Protein AF-A0A2K3MIN3-F1 (afdb_monomer)

Foldseek 3Di:
DFQPQVVLVVDDPLLLLLLVQQVVQCVPDVFHAQVSSCVRSVDVPSCSVVSVVVCVVVVQWDFDPPPHTGIHGDPSVVVSNVVVVCVVVVNDPGDDGDPDDDPVD

Mean predicted aligned error: 7.17 Å

Solvent-accessible surface area (backbone atoms only — not comparable to full-atom values): 6383 Å² total; per-residue (Å²): 135,86,84,66,66,67,56,68,75,74,57,50,75,66,46,56,42,44,53,50,21,40,57,62,40,43,77,84,26,86,56,26,39,61,71,58,33,45,68,62,39,63,56,95,78,73,53,55,66,63,43,51,55,52,38,41,77,71,51,28,37,42,80,46,63,90,88,53,69,23,38,33,78,30,75,62,30,51,53,51,53,52,52,51,51,39,37,75,70,67,78,43,94,75,82,77,80,87,87,78,83,61,99,88,112

InterPro domains:
  IPR015285 RIO2 kinase winged helix domain, N-terminal [PF09202] (8-89)
  IPR036388 Winged helix-like DNA-binding domain superfamily [G3DSA:1.10.10.10] (1-90)
  IPR036390 Winged helix DNA-binding domain superfamily [SSF46785] (5-90)

Secondary structure (DSSP, 8-state):
----THHHHH--HHHHHHHHHHHHHHTT-SSB-HHHHHHHH--TTS-HHHHHHHHHHTTSEEEE-SSSSEEEE-HHHHHHHHHHHHHHTTS-S---------TT-

Radius of gyration: 14.31 Å; Cα contacts (8 Å, |Δi|>4): 108; chains: 1; bounding box: 36×38×37 Å

Sequence (105 aa):
MKLDVDVLRYLSKDDFRVLTAVELGMRNHEIVPIELIDRIARLKHGGTYKVLKNLLKHKLLHHDSSKYDGFRLTYLGYDFLAIKTMVNKGVFVAVGRQIGVGKES

Structure (mmCIF, N/CA/C/O backbone):
data_AF-A0A2K3MIN3-F1
#
_entry.id   AF-A0A2K3MIN3-F1
#
loop_
_atom_site.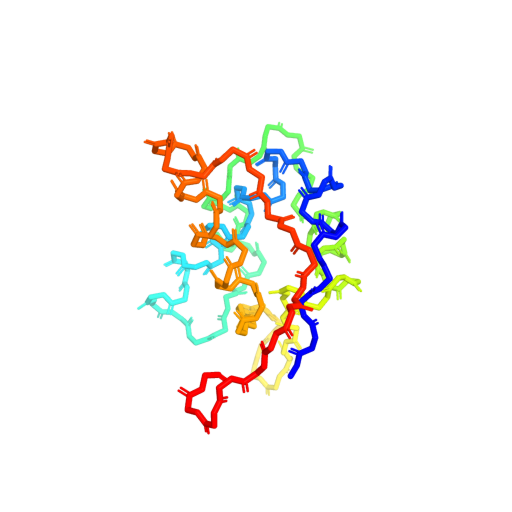group_PDB
_atom_site.id
_atom_site.type_symbol
_atom_site.label_atom_id
_atom_site.label_alt_id
_atom_site.label_comp_id
_atom_site.label_asym_id
_atom_site.label_entity_id
_atom_site.label_seq_id
_atom_site.pdbx_PDB_ins_code
_atom_site.Cartn_x
_atom_site.Cartn_y
_atom_site.Cartn_z
_atom_site.occupancy
_atom_site.B_iso_or_equiv
_atom_site.auth_seq_id
_atom_site.auth_comp_id
_atom_site.auth_asym_id
_atom_site.auth_atom_id
_atom_site.pdbx_PDB_model_num
ATOM 1 N N . MET A 1 1 ? 6.716 -11.327 11.926 1.00 49.16 1 MET A N 1
ATOM 2 C CA . MET A 1 1 ? 6.602 -9.893 11.563 1.00 49.16 1 MET A CA 1
ATOM 3 C C . MET A 1 1 ? 5.476 -9.322 12.413 1.00 49.16 1 MET A C 1
ATOM 5 O O . MET A 1 1 ? 4.439 -9.962 12.477 1.00 49.16 1 MET A O 1
ATOM 9 N N . LYS A 1 2 ? 5.687 -8.243 13.177 1.00 56.06 2 LYS A N 1
ATOM 10 C CA . LYS A 1 2 ? 4.660 -7.736 14.104 1.00 56.06 2 LYS A CA 1
ATOM 11 C C . LYS A 1 2 ? 3.747 -6.771 13.351 1.00 56.06 2 LYS A C 1
ATOM 13 O O . LYS A 1 2 ? 4.247 -5.841 12.726 1.00 56.06 2 LYS A O 1
ATOM 18 N N . LEU A 1 3 ? 2.442 -7.027 13.370 1.00 61.19 3 LEU A N 1
ATOM 19 C CA . LEU A 1 3 ? 1.462 -6.167 12.718 1.00 61.19 3 LEU A CA 1
ATOM 20 C C . LEU A 1 3 ? 1.159 -4.978 13.637 1.00 61.19 3 LEU A C 1
ATOM 22 O O . LEU A 1 3 ? 0.503 -5.125 14.671 1.00 61.19 3 LEU A O 1
ATOM 26 N N . ASP A 1 4 ? 1.670 -3.803 13.279 1.00 64.38 4 ASP A N 1
ATOM 27 C CA . ASP A 1 4 ? 1.366 -2.556 13.978 1.00 64.38 4 ASP A CA 1
ATOM 28 C C . ASP A 1 4 ? 0.016 -2.016 13.496 1.00 64.38 4 ASP A C 1
ATOM 30 O O . ASP A 1 4 ? -0.090 -1.269 12.523 1.00 64.38 4 ASP A O 1
ATOM 34 N N . VAL A 1 5 ? -1.040 -2.417 14.209 1.00 64.56 5 VAL A N 1
ATOM 35 C CA . VAL A 1 5 ? -2.433 -1.979 13.994 1.00 64.56 5 VAL A CA 1
ATOM 36 C C . VAL A 1 5 ? -2.621 -0.464 14.081 1.00 64.56 5 VAL A C 1
ATOM 38 O O . VAL A 1 5 ? -3.630 0.059 13.616 1.00 64.56 5 VAL A O 1
ATOM 41 N N . ASP A 1 6 ? -1.663 0.252 14.662 1.00 67.12 6 ASP A N 1
ATOM 42 C CA . ASP A 1 6 ? -1.706 1.704 14.777 1.00 67.12 6 ASP A CA 1
ATOM 43 C C . ASP A 1 6 ? -1.624 2.383 13.402 1.00 67.12 6 ASP A C 1
ATOM 45 O O . ASP A 1 6 ? -2.372 3.314 13.115 1.00 67.12 6 ASP A O 1
ATOM 49 N N . VAL A 1 7 ? -0.836 1.820 12.480 1.00 69.06 7 VAL A N 1
ATOM 50 C CA . VAL A 1 7 ? -0.685 2.343 11.114 1.00 69.06 7 VAL A CA 1
ATOM 51 C C . VAL A 1 7 ? -2.019 2.344 10.358 1.00 69.06 7 VAL A C 1
ATOM 53 O O . VAL A 1 7 ? -2.284 3.272 9.597 1.00 69.06 7 VAL A O 1
ATOM 56 N N . LEU A 1 8 ? -2.906 1.367 10.604 1.00 67.56 8 LEU A N 1
ATOM 57 C CA . LEU A 1 8 ? -4.239 1.321 9.981 1.00 67.56 8 LEU A CA 1
ATOM 58 C C . LEU A 1 8 ? -5.078 2.564 10.301 1.00 67.56 8 LEU A C 1
ATOM 60 O O . LEU A 1 8 ? -5.915 2.946 9.486 1.00 67.56 8 LEU A O 1
ATOM 64 N N . ARG A 1 9 ? -4.865 3.194 11.465 1.00 69.25 9 ARG A N 1
ATOM 65 C CA . ARG A 1 9 ? -5.603 4.399 11.873 1.00 69.25 9 ARG A CA 1
ATOM 66 C C . ARG A 1 9 ? -5.147 5.655 11.139 1.00 69.25 9 ARG A C 1
ATOM 68 O O . ARG A 1 9 ? -5.956 6.559 10.956 1.00 69.25 9 ARG A O 1
ATOM 75 N N . TYR A 1 10 ? -3.884 5.712 10.724 1.00 74.06 10 TYR A N 1
ATOM 76 C CA . TYR A 1 10 ? -3.292 6.897 10.096 1.00 74.06 10 TYR A CA 1
ATOM 77 C C . TYR A 1 10 ? -3.342 6.871 8.563 1.00 74.06 10 TYR A C 1
ATOM 79 O O . TYR A 1 10 ? -3.069 7.890 7.927 1.00 74.06 10 TYR A O 1
ATOM 87 N N . LEU A 1 11 ? -3.710 5.738 7.955 1.00 81.12 11 LEU A N 1
ATOM 88 C CA . LEU A 1 11 ? -3.866 5.627 6.505 1.00 81.12 11 LEU A CA 1
ATOM 89 C C . LEU A 1 11 ? -5.176 6.266 6.037 1.00 81.12 11 LEU A C 1
ATOM 91 O O . LEU A 1 11 ? -6.276 5.879 6.439 1.00 81.12 11 LEU A O 1
ATOM 95 N N . SER A 1 12 ? -5.055 7.224 5.124 1.00 84.44 12 SER A N 1
ATOM 96 C CA . SER A 1 12 ? -6.185 7.894 4.491 1.00 84.44 12 SER A CA 1
ATOM 97 C C . SER A 1 12 ? -6.746 7.070 3.330 1.00 84.44 12 SER A C 1
ATOM 99 O O . SER A 1 12 ? -6.157 6.093 2.864 1.00 84.44 12 SER A O 1
ATOM 101 N N . LYS A 1 13 ? -7.908 7.479 2.807 1.00 85.31 13 LYS A N 1
ATOM 102 C CA . LYS A 1 13 ? -8.518 6.835 1.628 1.00 85.31 13 LYS A CA 1
ATOM 103 C C . LYS A 1 13 ? -7.592 6.862 0.405 1.00 85.31 13 LYS A C 1
ATOM 105 O O . LYS A 1 13 ? -7.585 5.898 -0.356 1.00 85.31 13 LYS A O 1
ATOM 110 N N . ASP A 1 14 ? -6.812 7.929 0.242 1.00 88.31 14 ASP A N 1
ATOM 111 C CA . ASP A 1 14 ? -5.844 8.051 -0.850 1.00 88.31 14 ASP A CA 1
ATOM 112 C C . ASP A 1 14 ? -4.678 7.062 -0.703 1.00 88.31 14 ASP A C 1
ATOM 114 O O . ASP A 1 14 ? -4.263 6.477 -1.701 1.00 88.31 14 ASP A O 1
ATOM 118 N N . ASP A 1 15 ? -4.214 6.784 0.523 1.00 89.19 15 ASP A N 1
ATOM 119 C CA . ASP A 1 15 ? -3.180 5.772 0.774 1.00 89.19 15 ASP A CA 1
ATOM 120 C C . ASP A 1 15 ? -3.644 4.376 0.336 1.00 89.19 15 ASP A C 1
ATOM 122 O O . ASP A 1 15 ? -2.946 3.689 -0.411 1.00 89.19 15 ASP A O 1
ATOM 126 N N . PHE A 1 16 ? -4.865 3.979 0.714 1.00 88.81 16 PHE A N 1
ATOM 127 C CA . PHE A 1 16 ? -5.443 2.700 0.279 1.00 88.81 16 PHE A CA 1
ATOM 128 C C . PHE A 1 16 ? -5.667 2.633 -1.231 1.00 88.81 16 PHE A C 1
ATOM 130 O O . PHE A 1 16 ? -5.526 1.570 -1.838 1.00 88.81 16 PHE A O 1
ATOM 137 N N . ARG A 1 17 ? -6.002 3.763 -1.856 1.00 90.19 17 ARG A N 1
ATOM 138 C CA . ARG A 1 17 ? -6.190 3.848 -3.304 1.00 90.19 17 ARG A CA 1
ATOM 139 C C . ARG A 1 17 ? -4.871 3.656 -4.052 1.00 90.19 17 ARG A C 1
ATOM 141 O O . ARG A 1 17 ? -4.852 2.929 -5.040 1.00 90.19 17 ARG A O 1
ATOM 148 N N . VAL A 1 18 ? -3.773 4.227 -3.553 1.00 92.00 18 VAL A N 1
ATOM 149 C CA . VAL A 1 18 ? -2.424 3.989 -4.093 1.00 92.00 18 VAL A CA 1
ATOM 150 C C . VAL A 1 18 ? -1.972 2.550 -3.841 1.00 92.00 18 VAL A C 1
ATOM 152 O O . VAL A 1 18 ? -1.482 1.917 -4.769 1.00 92.00 18 VAL A O 1
ATOM 155 N N . LEU A 1 19 ? -2.201 1.987 -2.649 1.00 91.81 19 LEU A N 1
ATOM 156 C CA . LEU A 1 19 ? -1.906 0.571 -2.374 1.00 91.81 19 LEU A CA 1
ATOM 157 C C . LEU A 1 19 ? -2.638 -0.367 -3.345 1.00 91.81 19 LEU A C 1
ATOM 159 O O . LEU A 1 19 ? -2.028 -1.269 -3.911 1.00 91.81 19 LEU A O 1
ATOM 163 N N . THR A 1 20 ? -3.923 -0.109 -3.595 1.00 92.06 20 THR A N 1
ATOM 164 C CA . THR A 1 20 ? -4.721 -0.881 -4.562 1.00 92.06 20 THR A CA 1
ATOM 165 C C . THR A 1 20 ? -4.191 -0.704 -5.988 1.00 92.06 20 THR A C 1
ATOM 167 O O . THR A 1 20 ? -4.142 -1.658 -6.757 1.00 92.06 20 THR A O 1
ATOM 170 N N . ALA A 1 21 ? -3.757 0.506 -6.355 1.00 92.88 21 ALA A N 1
ATOM 171 C CA . ALA A 1 21 ? -3.165 0.764 -7.665 1.00 92.88 21 ALA A CA 1
ATOM 172 C C . ALA A 1 21 ? -1.869 -0.031 -7.885 1.00 92.88 21 ALA A C 1
ATOM 174 O O . ALA A 1 21 ? -1.662 -0.566 -8.974 1.00 92.88 21 ALA A O 1
ATOM 175 N N . VAL A 1 22 ? -1.031 -0.155 -6.849 1.00 92.62 22 VAL A N 1
ATOM 176 C CA . VAL A 1 22 ? 0.165 -1.006 -6.890 1.00 92.62 22 VAL A CA 1
ATOM 177 C C . VAL A 1 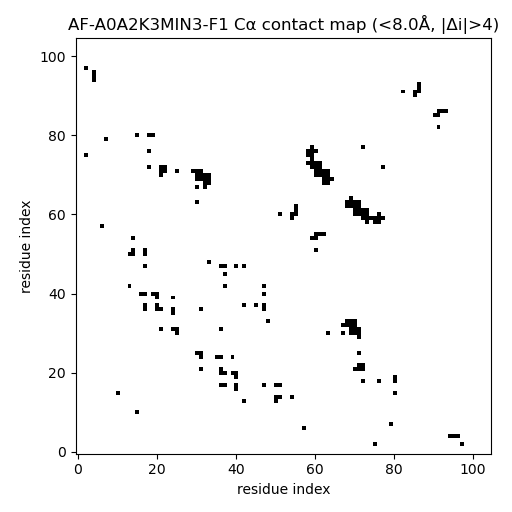22 ? -0.227 -2.480 -7.011 1.00 92.62 22 VAL A C 1
ATOM 179 O O . VAL A 1 22 ? 0.300 -3.152 -7.887 1.00 92.62 22 VAL A O 1
ATOM 182 N N . GLU A 1 23 ? -1.190 -2.977 -6.224 1.00 91.75 23 GLU A N 1
ATOM 183 C CA . GLU A 1 23 ? -1.678 -4.368 -6.330 1.00 91.75 23 GLU A CA 1
ATOM 184 C C . GLU A 1 23 ? -2.162 -4.704 -7.752 1.00 91.75 23 GLU A C 1
ATOM 186 O O . GLU A 1 23 ? -1.780 -5.721 -8.330 1.00 91.75 23 GLU A O 1
ATOM 191 N N . LEU A 1 24 ? -2.955 -3.815 -8.356 1.00 91.88 24 LEU A N 1
ATOM 192 C CA . LEU A 1 24 ? -3.437 -3.983 -9.727 1.00 91.88 24 LEU A CA 1
ATOM 193 C C . LEU A 1 24 ? -2.294 -3.953 -10.750 1.00 91.88 24 LEU A C 1
ATOM 195 O O . LEU A 1 24 ? -2.301 -4.740 -11.698 1.00 91.88 24 LEU A O 1
ATOM 199 N N . GLY A 1 25 ? -1.307 -3.074 -10.559 1.00 91.00 25 GLY A N 1
ATOM 200 C CA . GLY A 1 25 ? -0.108 -3.013 -11.396 1.00 91.00 25 GLY A CA 1
ATOM 201 C C . GLY A 1 25 ? 0.738 -4.284 -11.303 1.00 91.00 25 GLY A C 1
ATOM 202 O O . GLY A 1 25 ? 1.239 -4.759 -12.327 1.00 91.00 25 GLY A O 1
ATOM 203 N N . MET A 1 26 ? 0.811 -4.877 -10.106 1.00 90.69 26 MET A N 1
ATOM 204 C CA . MET A 1 26 ? 1.596 -6.081 -9.831 1.00 90.69 26 MET A CA 1
ATOM 205 C C . MET A 1 26 ? 1.112 -7.324 -10.575 1.00 90.69 26 MET A C 1
ATOM 207 O O . MET A 1 26 ? 1.888 -8.244 -10.809 1.00 90.69 26 MET A O 1
ATOM 211 N N . ARG A 1 27 ? -0.152 -7.339 -11.014 1.00 88.50 27 ARG A N 1
ATOM 212 C CA . ARG A 1 27 ? -0.703 -8.434 -11.830 1.00 88.50 27 ARG A CA 1
ATOM 213 C C . ARG A 1 27 ? -0.009 -8.576 -13.183 1.00 88.50 27 ARG A C 1
ATOM 215 O O . ARG A 1 27 ? -0.014 -9.663 -13.745 1.00 88.50 27 ARG A O 1
ATOM 222 N N . ASN A 1 28 ? 0.552 -7.483 -13.702 1.00 88.56 28 ASN A N 1
ATOM 223 C CA . ASN A 1 28 ? 1.193 -7.441 -15.018 1.00 88.56 28 ASN A CA 1
ATOM 224 C C . ASN A 1 28 ? 2.691 -7.097 -14.947 1.00 88.56 28 ASN A C 1
ATOM 226 O O . ASN A 1 28 ? 3.405 -7.324 -15.918 1.00 88.56 28 ASN A O 1
ATOM 230 N N . HIS A 1 29 ? 3.169 -6.544 -13.826 1.00 86.62 29 HIS A N 1
ATOM 231 C CA . HIS A 1 29 ? 4.561 -6.133 -13.639 1.00 86.62 29 HIS A CA 1
ATOM 232 C C . HIS A 1 29 ? 5.054 -6.546 -12.253 1.00 86.62 29 HIS A C 1
ATOM 234 O O . HIS A 1 29 ? 4.473 -6.141 -11.258 1.00 86.62 29 HIS A O 1
ATOM 240 N N . GLU A 1 30 ? 6.158 -7.285 -12.155 1.00 86.06 30 GLU A N 1
ATOM 241 C CA . GLU A 1 30 ? 6.728 -7.658 -10.848 1.00 86.06 30 GLU A CA 1
ATOM 242 C C . GLU A 1 30 ? 7.097 -6.429 -9.992 1.00 86.06 30 GLU A C 1
ATOM 244 O O . GLU A 1 30 ? 6.907 -6.419 -8.774 1.00 86.06 30 GLU A O 1
ATOM 249 N N . ILE A 1 31 ? 7.572 -5.369 -10.650 1.00 90.00 31 ILE A N 1
ATOM 250 C CA . ILE A 1 31 ? 7.860 -4.061 -10.064 1.00 90.00 31 ILE A CA 1
ATOM 251 C C . ILE A 1 31 ? 6.983 -3.045 -10.802 1.00 90.00 31 ILE A C 1
ATOM 253 O O . ILE A 1 31 ? 6.982 -2.989 -12.026 1.00 90.00 31 ILE A O 1
ATOM 257 N N . VAL A 1 32 ? 6.201 -2.237 -10.090 1.00 91.31 32 VAL A N 1
ATOM 258 C CA . VAL A 1 32 ? 5.266 -1.298 -10.727 1.00 91.31 32 VAL A CA 1
ATOM 259 C C . VAL A 1 32 ? 5.914 0.087 -10.822 1.00 91.31 32 VAL A C 1
ATOM 261 O O . VAL A 1 32 ? 6.259 0.656 -9.783 1.00 91.31 32 VAL A O 1
ATOM 264 N N . PRO A 1 33 ? 6.080 0.667 -12.026 1.00 91.31 33 PRO A N 1
ATOM 265 C CA . PRO A 1 33 ? 6.664 1.997 -12.169 1.00 91.31 33 PRO A CA 1
ATOM 266 C C . PRO A 1 33 ? 5.711 3.083 -11.654 1.00 91.31 33 PRO A C 1
ATOM 268 O O . PRO A 1 33 ? 4.486 2.962 -11.758 1.00 91.31 33 PRO A O 1
ATOM 271 N N . ILE A 1 34 ? 6.270 4.182 -11.140 1.00 89.38 34 ILE A N 1
ATOM 272 C CA . ILE A 1 34 ? 5.492 5.290 -10.559 1.00 89.38 34 ILE A CA 1
ATOM 273 C C . ILE A 1 34 ? 4.461 5.882 -11.524 1.00 89.38 34 ILE A C 1
ATOM 275 O O . ILE A 1 34 ? 3.340 6.180 -11.116 1.00 89.38 34 ILE A O 1
ATOM 279 N N . GLU A 1 35 ? 4.806 6.001 -12.804 1.00 89.00 35 GLU A N 1
ATOM 280 C CA . GLU A 1 35 ? 3.903 6.532 -13.827 1.00 89.00 35 GLU A CA 1
ATOM 281 C C . GLU A 1 35 ? 2.660 5.656 -14.002 1.00 89.00 35 GLU A C 1
ATOM 283 O O . GLU A 1 35 ? 1.555 6.161 -14.200 1.00 89.00 35 GLU A O 1
ATOM 288 N N . LEU A 1 36 ? 2.821 4.335 -13.896 1.00 90.44 36 LEU A N 1
ATOM 289 C CA . LEU A 1 36 ? 1.705 3.401 -13.973 1.00 90.44 36 LEU A CA 1
ATOM 290 C C . LEU A 1 36 ? 0.835 3.496 -12.716 1.00 90.44 36 LEU A C 1
ATOM 292 O O . LEU A 1 36 ? -0.390 3.526 -12.822 1.00 90.44 36 LEU A O 1
ATOM 296 N N . ILE A 1 37 ? 1.458 3.611 -11.540 1.00 90.81 37 ILE A N 1
ATOM 297 C CA . ILE A 1 37 ? 0.741 3.786 -10.270 1.00 90.81 37 ILE A CA 1
ATOM 298 C C . ILE A 1 37 ? -0.095 5.065 -10.309 1.00 90.81 37 ILE A C 1
ATOM 300 O O . ILE A 1 37 ? -1.268 5.029 -9.949 1.00 90.81 37 ILE A O 1
ATOM 304 N N . ASP A 1 38 ? 0.466 6.176 -10.787 1.00 90.19 38 ASP A N 1
ATOM 305 C CA . ASP A 1 38 ? -0.245 7.451 -10.892 1.00 90.19 38 ASP A CA 1
ATOM 306 C C . ASP A 1 38 ? -1.456 7.356 -11.839 1.00 90.19 38 ASP A C 1
ATOM 308 O O . ASP A 1 38 ? -2.577 7.736 -11.476 1.00 90.19 38 ASP A O 1
ATOM 312 N N . ARG A 1 39 ? -1.270 6.719 -13.004 1.00 89.25 39 ARG A N 1
ATOM 313 C CA . ARG A 1 39 ? -2.339 6.481 -13.991 1.00 89.25 39 ARG A CA 1
ATOM 314 C C . ARG A 1 39 ? -3.469 5.597 -13.468 1.00 89.25 39 ARG A C 1
ATOM 316 O O . ARG A 1 39 ? -4.623 5.825 -13.839 1.00 89.25 39 ARG A O 1
ATOM 323 N N . ILE A 1 40 ? -3.162 4.591 -12.646 1.00 90.25 40 ILE A N 1
ATOM 324 C CA . ILE A 1 40 ? -4.164 3.690 -12.056 1.00 90.25 40 ILE A CA 1
ATOM 325 C C . ILE A 1 40 ? -4.840 4.360 -10.853 1.00 90.25 40 ILE A C 1
ATOM 327 O O . ILE A 1 40 ? -6.067 4.331 -10.734 1.00 90.25 40 ILE A O 1
ATOM 331 N N . ALA A 1 41 ? -4.065 5.007 -9.979 1.00 88.81 41 ALA A N 1
ATOM 332 C CA . ALA A 1 41 ? -4.578 5.661 -8.781 1.00 88.81 41 ALA A CA 1
ATOM 333 C C . ALA A 1 41 ? -5.485 6.850 -9.124 1.00 88.81 41 ALA A C 1
ATOM 335 O O . ALA A 1 41 ? -6.463 7.088 -8.410 1.00 88.81 41 ALA A O 1
ATOM 336 N N . ARG A 1 42 ? -5.220 7.578 -10.221 1.00 86.62 42 ARG A N 1
ATOM 337 C CA . ARG A 1 42 ? -6.015 8.737 -10.677 1.00 86.62 42 ARG A CA 1
ATOM 338 C C . ARG A 1 42 ? -6.347 9.689 -9.523 1.00 86.62 42 ARG A C 1
ATOM 340 O O . ARG A 1 42 ? -7.522 9.955 -9.245 1.00 86.62 42 ARG A O 1
ATOM 347 N N . LEU A 1 43 ? -5.325 10.123 -8.785 1.00 83.88 43 LEU A N 1
ATOM 348 C CA . LEU A 1 43 ? -5.503 11.057 -7.675 1.00 83.88 43 LEU A CA 1
ATOM 349 C C . LEU A 1 43 ? -5.752 12.467 -8.219 1.00 83.88 43 LEU A C 1
ATOM 351 O O . LEU A 1 43 ? -4.989 12.964 -9.040 1.00 83.88 43 LEU A O 1
ATOM 355 N N . LYS A 1 44 ? -6.796 13.143 -7.722 1.00 72.75 44 LYS A N 1
ATOM 356 C CA . LYS A 1 44 ? -7.227 14.463 -8.227 1.00 72.75 44 LYS A CA 1
ATOM 357 C C . LYS A 1 44 ? -6.164 15.569 -8.125 1.00 72.75 44 LYS A C 1
ATOM 359 O O . LYS A 1 44 ? -6.243 16.529 -8.876 1.00 72.75 44 LYS A O 1
ATOM 364 N N . HIS A 1 45 ? -5.204 15.448 -7.206 1.00 72.44 45 HIS A N 1
ATOM 365 C CA . HIS A 1 45 ? -4.222 16.499 -6.897 1.00 72.44 45 HIS A CA 1
ATOM 366 C C . HIS A 1 45 ? -2.759 16.070 -7.125 1.00 72.44 45 HIS A C 1
ATOM 368 O O . HIS A 1 45 ? -1.857 16.697 -6.580 1.00 72.44 45 HIS A O 1
ATOM 374 N N . GLY A 1 46 ? -2.499 14.980 -7.863 1.00 71.69 46 GLY A N 1
ATOM 375 C CA . GLY A 1 46 ? -1.120 14.553 -8.170 1.00 71.69 46 GLY A CA 1
ATOM 376 C C . GLY A 1 46 ? -0.267 14.183 -6.943 1.00 71.69 46 GLY A C 1
ATOM 377 O O . GLY A 1 46 ? 0.956 14.264 -6.969 1.00 71.69 46 GLY A O 1
ATOM 378 N N . GLY A 1 47 ? -0.900 13.784 -5.835 1.00 83.69 47 GLY A N 1
ATOM 379 C CA . GLY A 1 47 ? -0.237 13.494 -4.556 1.00 83.69 47 GLY A CA 1
ATOM 380 C C . GLY A 1 47 ? 0.415 12.110 -4.448 1.00 83.69 47 GLY A C 1
ATOM 381 O O . GLY A 1 47 ? 0.855 11.737 -3.358 1.00 83.69 47 GLY A O 1
ATOM 382 N N . THR A 1 48 ? 0.477 11.340 -5.538 1.00 86.88 48 THR A N 1
ATOM 383 C CA . THR A 1 48 ? 0.867 9.919 -5.538 1.00 86.88 48 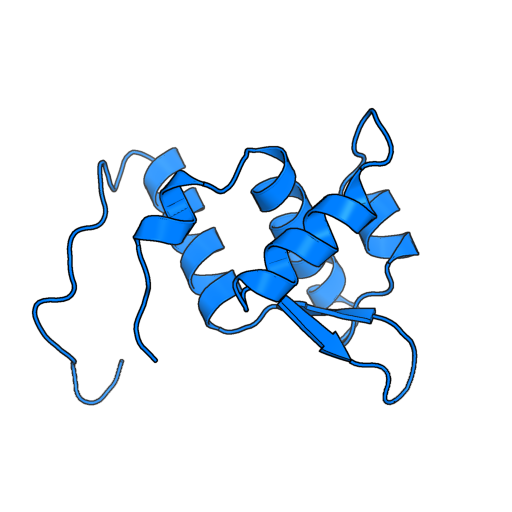THR A CA 1
ATOM 384 C C . THR A 1 48 ? 2.255 9.708 -4.939 1.00 86.88 48 THR A C 1
ATOM 386 O O . THR A 1 48 ? 2.439 8.838 -4.094 1.00 86.88 48 THR A O 1
ATOM 389 N N . TYR A 1 49 ? 3.223 10.565 -5.271 1.00 87.56 49 TYR A N 1
ATOM 390 C CA . TYR A 1 49 ? 4.587 10.457 -4.746 1.00 87.56 49 TYR A CA 1
ATOM 391 C C . TYR A 1 49 ? 4.683 10.688 -3.229 1.00 87.56 49 TYR A C 1
ATOM 393 O O . TYR A 1 49 ? 5.424 9.995 -2.528 1.00 87.56 49 TYR A O 1
ATOM 401 N N . LYS A 1 50 ? 3.906 11.640 -2.692 1.00 89.00 50 LYS A N 1
ATOM 402 C CA . LYS A 1 50 ? 3.851 11.904 -1.244 1.00 89.00 50 LYS A CA 1
ATOM 403 C C . LYS A 1 50 ? 3.281 10.698 -0.500 1.00 89.00 50 LYS A C 1
ATOM 405 O O . LYS A 1 50 ? 3.821 10.308 0.533 1.00 89.00 50 LYS A O 1
ATOM 410 N N . VAL A 1 51 ? 2.227 10.104 -1.055 1.00 89.44 51 VAL A N 1
ATOM 411 C CA . VAL A 1 51 ? 1.596 8.893 -0.526 1.00 89.44 51 VAL A CA 1
ATOM 412 C C . VAL A 1 51 ? 2.560 7.707 -0.593 1.00 89.44 51 VAL A C 1
ATOM 414 O O . VAL A 1 51 ? 2.766 7.044 0.415 1.00 89.44 51 VAL A O 1
ATOM 417 N N . LEU A 1 52 ? 3.248 7.490 -1.717 1.00 89.38 52 LEU A N 1
ATOM 418 C CA . LEU A 1 52 ? 4.264 6.436 -1.851 1.00 89.38 52 LEU A CA 1
ATOM 419 C C . LEU A 1 52 ? 5.368 6.562 -0.793 1.00 89.38 52 LEU A C 1
ATOM 421 O O . LEU A 1 52 ? 5.709 5.579 -0.137 1.00 89.38 52 LEU A O 1
ATOM 425 N N . LYS A 1 53 ? 5.878 7.777 -0.554 1.00 89.38 53 LYS A N 1
ATOM 426 C CA .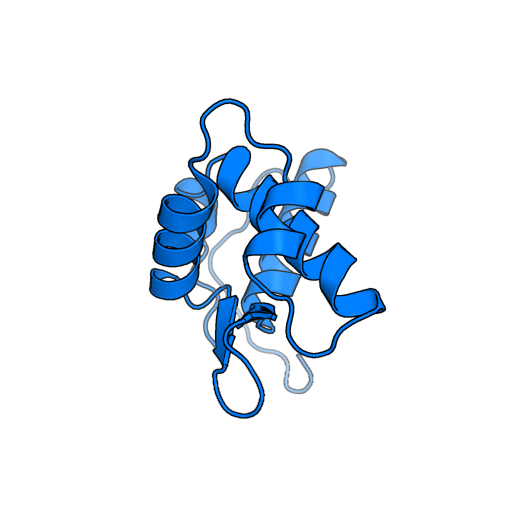 LYS A 1 53 ? 6.842 8.028 0.530 1.00 89.38 53 LYS A CA 1
ATOM 427 C C . LYS A 1 53 ? 6.275 7.695 1.907 1.00 89.38 53 LYS A C 1
ATOM 429 O O . LYS A 1 53 ? 7.000 7.161 2.742 1.00 89.38 53 LYS A O 1
ATOM 434 N N . ASN A 1 54 ? 5.008 8.014 2.157 1.00 89.25 54 ASN A N 1
ATOM 435 C CA . ASN A 1 54 ? 4.342 7.681 3.412 1.00 89.25 54 ASN A CA 1
ATOM 436 C C . ASN A 1 54 ? 4.227 6.157 3.592 1.00 89.25 54 ASN A C 1
ATOM 438 O O . ASN A 1 54 ? 4.647 5.610 4.608 1.00 89.25 54 ASN A O 1
ATOM 442 N N . LEU A 1 55 ? 3.765 5.454 2.558 1.00 88.19 55 LEU A N 1
ATOM 443 C CA . LEU A 1 55 ? 3.621 3.997 2.541 1.00 88.19 55 LEU A CA 1
ATOM 444 C C . LEU A 1 55 ? 4.961 3.261 2.723 1.00 88.19 55 LEU A C 1
ATOM 446 O O . LEU A 1 55 ? 5.014 2.240 3.412 1.00 88.19 55 LEU A O 1
ATOM 450 N N . LEU A 1 56 ? 6.052 3.798 2.165 1.00 89.19 56 LEU A N 1
ATOM 451 C CA . LEU A 1 56 ? 7.409 3.286 2.380 1.00 89.19 56 LEU A CA 1
ATOM 452 C C . LEU A 1 56 ? 7.867 3.428 3.836 1.00 89.19 56 LEU A C 1
ATOM 454 O O . LEU A 1 56 ? 8.446 2.489 4.382 1.00 89.19 56 LEU A O 1
ATOM 458 N N . LYS A 1 57 ? 7.584 4.564 4.495 1.00 87.38 57 LYS A N 1
ATOM 459 C CA . LYS A 1 57 ? 7.919 4.758 5.921 1.00 87.38 57 LYS A CA 1
ATOM 460 C C . LYS A 1 57 ? 7.265 3.698 6.805 1.00 87.38 57 LYS A C 1
ATOM 462 O O . LYS A 1 57 ? 7.875 3.234 7.763 1.00 87.38 57 LYS A O 1
ATOM 467 N N . HIS A 1 58 ? 6.054 3.285 6.443 1.00 84.56 58 HIS A N 1
ATOM 468 C CA . HIS A 1 58 ? 5.304 2.241 7.135 1.00 84.56 58 HIS A CA 1
ATOM 469 C C . HIS A 1 58 ? 5.632 0.813 6.667 1.00 84.56 58 HIS A C 1
ATOM 471 O O . HIS A 1 58 ? 5.018 -0.135 7.147 1.00 84.56 58 HIS A O 1
ATOM 477 N N . LYS A 1 59 ? 6.603 0.635 5.758 1.00 86.25 59 LYS A N 1
ATOM 478 C CA . LYS A 1 59 ? 7.016 -0.669 5.203 1.00 86.25 59 LYS A CA 1
ATOM 479 C C . LYS A 1 59 ? 5.880 -1.447 4.514 1.00 86.25 59 LYS A C 1
ATOM 481 O O . LYS A 1 59 ? 5.952 -2.671 4.393 1.00 86.25 59 LYS A O 1
ATOM 486 N N . LEU A 1 60 ? 4.843 -0.747 4.047 1.00 88.12 60 LEU A N 1
ATOM 487 C CA . LEU A 1 60 ? 3.713 -1.335 3.308 1.00 88.12 60 LEU A CA 1
ATOM 488 C C . LEU A 1 60 ? 4.054 -1.557 1.830 1.00 88.12 60 LEU A C 1
ATOM 490 O O . LEU A 1 60 ? 3.496 -2.428 1.168 1.00 88.12 60 LEU A O 1
ATOM 494 N N . LEU A 1 61 ? 5.002 -0.768 1.329 1.00 90.75 61 LEU A N 1
ATOM 495 C CA . LEU A 1 61 ? 5.596 -0.915 0.011 1.00 90.75 61 LEU A CA 1
ATOM 496 C C . LEU A 1 61 ? 7.091 -1.176 0.145 1.00 90.75 61 LEU A C 1
ATOM 498 O O . LEU A 1 61 ? 7.724 -0.805 1.136 1.00 90.75 61 LEU A O 1
ATOM 502 N N . HIS A 1 62 ? 7.647 -1.791 -0.885 1.00 90.75 62 HIS A N 1
ATOM 503 C CA . HIS A 1 62 ? 9.074 -1.938 -1.078 1.00 90.75 62 HIS A CA 1
ATOM 504 C C . HIS A 1 62 ? 9.454 -1.260 -2.387 1.00 90.75 62 HIS A C 1
ATOM 506 O O . HIS A 1 62 ? 8.837 -1.509 -3.422 1.00 90.75 62 HIS A O 1
ATOM 512 N N . HIS A 1 63 ? 10.444 -0.382 -2.312 1.00 90.75 63 HIS A N 1
ATOM 513 C CA . HIS A 1 63 ? 11.033 0.265 -3.474 1.00 90.75 63 HIS A CA 1
ATOM 514 C C . HIS A 1 63 ? 12.168 -0.614 -3.985 1.00 90.75 63 HIS A C 1
ATOM 516 O O . HIS A 1 63 ? 13.004 -1.047 -3.194 1.00 90.75 63 HIS A O 1
ATOM 522 N N . ASP A 1 64 ? 12.148 -0.913 -5.278 1.00 87.88 64 ASP A N 1
ATOM 523 C CA . ASP A 1 64 ? 13.187 -1.684 -5.950 1.00 87.88 64 ASP A CA 1
ATOM 524 C C . ASP A 1 64 ? 13.641 -0.904 -7.183 1.00 87.88 64 ASP A C 1
ATOM 526 O O . ASP A 1 64 ? 12.820 -0.366 -7.929 1.00 87.88 64 ASP A O 1
ATOM 530 N N . SER A 1 65 ? 14.956 -0.811 -7.361 1.00 84.25 65 SER A N 1
ATOM 531 C CA . SER A 1 65 ? 15.602 -0.104 -8.469 1.00 84.25 65 SER A CA 1
ATOM 532 C C . SER A 1 65 ? 16.542 -1.014 -9.267 1.00 84.25 65 SER A C 1
ATOM 534 O O . SER A 1 65 ? 17.324 -0.529 -10.081 1.00 84.25 65 SER A O 1
ATOM 536 N N . SER A 1 66 ? 16.472 -2.337 -9.065 1.00 76.19 66 SER A N 1
ATOM 537 C CA . SER A 1 66 ? 17.438 -3.290 -9.630 1.00 76.19 66 SER A CA 1
ATOM 538 C C . SER A 1 66 ? 17.365 -3.394 -11.157 1.00 76.19 66 SER A C 1
ATOM 540 O O . SER A 1 66 ? 18.385 -3.609 -11.807 1.00 76.19 66 SER A O 1
ATOM 542 N N . LYS A 1 67 ? 16.167 -3.262 -11.743 1.00 73.94 67 LYS A N 1
ATOM 543 C CA . LYS A 1 67 ? 15.966 -3.241 -13.209 1.00 73.94 67 LYS A CA 1
ATOM 544 C C . LYS A 1 67 ? 15.433 -1.901 -13.708 1.00 73.94 67 LYS A C 1
ATOM 546 O O . LYS A 1 67 ? 15.836 -1.437 -14.768 1.00 73.94 67 LYS A O 1
ATOM 551 N N . TYR A 1 68 ? 14.514 -1.306 -12.961 1.00 82.12 68 TYR A N 1
ATOM 552 C CA . TYR A 1 68 ? 13.949 0.020 -13.189 1.00 82.12 68 TYR A CA 1
ATOM 553 C C . TYR A 1 68 ? 13.357 0.518 -11.872 1.00 82.12 68 TYR A C 1
ATOM 555 O O . TYR A 1 68 ? 13.033 -0.290 -11.003 1.00 82.12 68 TYR A O 1
ATOM 563 N N . ASP A 1 69 ? 13.236 1.836 -11.720 1.00 86.25 69 ASP A N 1
ATOM 564 C CA . ASP A 1 69 ? 12.678 2.443 -10.512 1.00 86.25 69 ASP A CA 1
ATOM 565 C C . ASP A 1 69 ? 11.185 2.114 -10.384 1.00 86.25 69 ASP A C 1
ATOM 567 O O . ASP A 1 69 ? 10.369 2.476 -11.240 1.00 86.25 69 ASP A O 1
ATOM 571 N N . GLY A 1 70 ? 10.818 1.409 -9.317 1.00 89.81 70 GLY A N 1
ATOM 572 C CA . GLY A 1 70 ? 9.421 1.118 -9.056 1.00 89.81 70 GLY A CA 1
ATOM 573 C C . GLY A 1 70 ? 9.149 0.525 -7.685 1.00 89.81 70 GLY A C 1
ATOM 574 O O . GLY A 1 70 ? 10.000 0.459 -6.798 1.00 89.81 70 GLY A O 1
ATOM 575 N N . PHE A 1 71 ? 7.893 0.143 -7.492 1.00 91.44 71 PHE A N 1
ATOM 576 C CA . PHE A 1 71 ? 7.355 -0.240 -6.196 1.00 91.44 71 PHE A CA 1
ATOM 577 C C . PHE A 1 71 ? 6.655 -1.589 -6.287 1.00 91.44 71 PHE A C 1
ATOM 579 O O . PHE A 1 71 ? 5.963 -1.887 -7.260 1.00 91.44 71 PHE A O 1
ATOM 586 N N . ARG A 1 72 ? 6.786 -2.382 -5.228 1.00 90.62 72 ARG A N 1
ATOM 587 C CA . ARG A 1 72 ? 6.036 -3.623 -5.017 1.00 90.62 72 ARG A CA 1
ATOM 588 C C . ARG A 1 72 ? 5.374 -3.618 -3.643 1.00 90.62 72 ARG A C 1
ATOM 590 O O . ARG A 1 72 ? 5.857 -2.961 -2.718 1.00 90.62 72 ARG A O 1
ATOM 597 N N . LEU A 1 73 ? 4.283 -4.361 -3.495 1.00 91.38 73 LEU A N 1
ATOM 598 C CA . LEU A 1 73 ? 3.657 -4.598 -2.198 1.00 91.38 73 LEU A CA 1
ATOM 599 C C . LEU A 1 73 ? 4.524 -5.520 -1.339 1.00 91.38 73 LEU A C 1
ATOM 601 O O . LEU A 1 73 ? 5.112 -6.484 -1.829 1.00 91.38 73 LEU A O 1
ATOM 605 N N . THR A 1 74 ? 4.560 -5.240 -0.039 1.00 90.50 74 THR A N 1
ATOM 606 C CA . THR A 1 74 ? 5.069 -6.181 0.965 1.00 90.50 74 THR A CA 1
ATOM 607 C C . THR A 1 74 ? 3.936 -7.061 1.489 1.00 90.50 74 THR A C 1
ATOM 609 O O . THR A 1 74 ? 2.760 -6.750 1.300 1.00 90.50 74 THR A O 1
ATOM 612 N N . TYR A 1 75 ? 4.280 -8.134 2.209 1.00 87.62 75 TYR A N 1
ATOM 613 C CA . TYR A 1 75 ? 3.296 -8.972 2.905 1.00 87.62 75 TYR A CA 1
ATOM 614 C C . TYR A 1 75 ? 2.375 -8.144 3.819 1.00 87.62 75 TYR A C 1
ATOM 616 O O . TYR A 1 75 ? 1.159 -8.272 3.739 1.00 87.62 75 TYR A O 1
ATOM 624 N N . LEU A 1 76 ? 2.936 -7.186 4.570 1.00 86.19 76 LEU A N 1
ATOM 625 C CA . LEU A 1 76 ? 2.143 -6.266 5.396 1.00 86.19 76 LEU A CA 1
ATOM 626 C C . LEU A 1 76 ? 1.202 -5.380 4.567 1.00 86.19 76 LEU A C 1
ATOM 628 O O . LEU A 1 76 ? 0.085 -5.105 4.994 1.00 86.19 76 LEU A O 1
ATOM 632 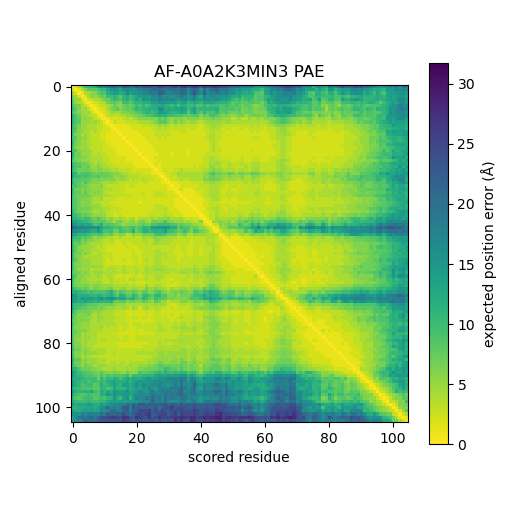N N . GLY A 1 77 ? 1.628 -4.925 3.385 1.00 87.88 77 GLY A N 1
ATOM 633 C CA . GLY A 1 77 ? 0.762 -4.170 2.476 1.00 87.88 77 GLY A CA 1
ATOM 634 C C . GLY A 1 77 ? -0.471 -4.973 2.047 1.00 87.88 77 GLY A C 1
ATOM 635 O O . GLY A 1 77 ? -1.579 -4.432 2.029 1.00 87.88 77 GLY A O 1
ATOM 636 N N . TYR A 1 78 ? -0.293 -6.271 1.773 1.00 88.56 78 TYR A N 1
ATOM 637 C CA . TYR A 1 78 ? -1.394 -7.182 1.451 1.00 88.56 78 TYR A CA 1
ATOM 638 C C . TYR A 1 78 ? -2.334 -7.394 2.639 1.00 88.56 78 TYR A C 1
ATOM 640 O O . TYR A 1 78 ? -3.548 -7.269 2.472 1.00 88.56 78 TYR A O 1
ATOM 648 N N . ASP A 1 79 ? -1.796 -7.625 3.840 1.00 86.38 79 ASP A N 1
ATOM 649 C CA . ASP A 1 79 ? -2.604 -7.765 5.059 1.00 86.38 79 ASP A CA 1
ATOM 650 C C . ASP A 1 79 ? -3.478 -6.528 5.292 1.00 86.38 79 ASP A C 1
ATOM 652 O O . ASP A 1 79 ? -4.664 -6.629 5.608 1.00 86.38 79 ASP A O 1
ATOM 656 N N . PHE A 1 80 ? -2.924 -5.335 5.072 1.00 85.38 80 PHE A N 1
ATOM 657 C CA . PHE A 1 80 ? -3.651 -4.080 5.244 1.00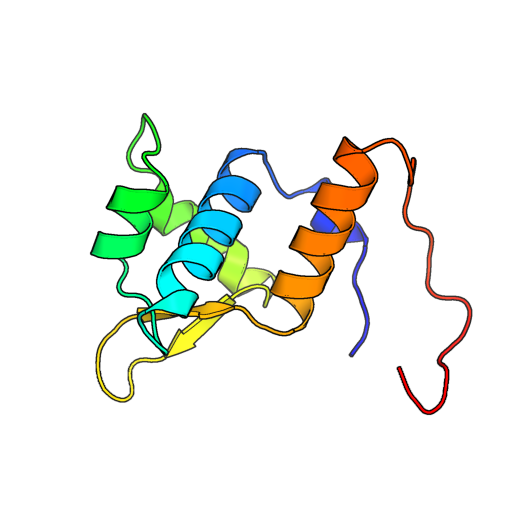 85.38 80 PHE A CA 1
ATOM 658 C C . PHE A 1 80 ? -4.773 -3.899 4.214 1.00 85.38 80 PHE A C 1
ATOM 660 O O . PHE A 1 80 ? -5.861 -3.441 4.576 1.00 85.38 80 PHE A O 1
ATOM 667 N N . LEU A 1 81 ? -4.551 -4.276 2.949 1.00 88.19 81 LEU A N 1
ATOM 668 C CA . LEU A 1 81 ? -5.605 -4.286 1.925 1.00 88.19 81 LEU A CA 1
ATOM 669 C C . LEU A 1 81 ? -6.706 -5.301 2.254 1.00 88.19 81 LEU A C 1
ATOM 671 O O . LEU A 1 81 ? -7.896 -4.991 2.116 1.00 88.19 81 LEU A O 1
ATOM 675 N N . ALA A 1 82 ? -6.329 -6.486 2.737 1.00 87.00 82 ALA A N 1
ATOM 676 C CA . ALA A 1 82 ? -7.270 -7.514 3.162 1.00 87.00 82 ALA A CA 1
ATOM 677 C C . ALA A 1 82 ? -8.128 -7.014 4.333 1.00 87.00 82 ALA A C 1
ATOM 679 O O . ALA A 1 82 ? -9.357 -7.009 4.239 1.00 87.00 82 ALA A O 1
ATOM 680 N N . ILE A 1 83 ? -7.502 -6.485 5.389 1.00 83.94 83 ILE A N 1
ATOM 681 C CA . ILE A 1 83 ? -8.197 -5.900 6.543 1.00 83.94 83 ILE A CA 1
ATOM 682 C C . ILE A 1 83 ? -9.137 -4.782 6.089 1.00 83.94 83 ILE A C 1
ATOM 684 O O . ILE A 1 83 ? -10.309 -4.779 6.464 1.00 83.94 83 ILE A O 1
ATOM 688 N N . LYS A 1 84 ? -8.678 -3.866 5.226 1.00 84.06 84 LYS A N 1
ATOM 689 C CA . LYS A 1 84 ? -9.520 -2.783 4.699 1.00 84.06 84 LYS A CA 1
ATOM 690 C C . LYS A 1 84 ? -10.751 -3.311 3.966 1.00 84.06 84 LYS A C 1
ATOM 692 O O . LYS A 1 84 ? -11.846 -2.773 4.134 1.00 84.06 84 LYS A O 1
ATOM 697 N N . THR A 1 85 ? -10.580 -4.363 3.173 1.00 85.62 85 THR A N 1
ATOM 698 C CA . THR A 1 85 ? -11.670 -5.013 2.442 1.00 85.62 85 THR A CA 1
ATOM 699 C C . THR A 1 85 ? -12.674 -5.645 3.399 1.00 85.62 85 THR A C 1
ATOM 701 O O . THR A 1 85 ? -13.878 -5.467 3.225 1.00 85.62 85 THR A O 1
ATOM 704 N N . MET A 1 86 ? -12.206 -6.338 4.437 1.00 83.38 86 MET A N 1
ATOM 705 C CA . MET A 1 86 ? -13.095 -6.973 5.410 1.00 83.38 86 MET A CA 1
ATOM 706 C C . MET A 1 86 ? -13.817 -5.952 6.307 1.00 83.38 86 MET A C 1
ATOM 708 O O . MET A 1 86 ? -14.992 -6.146 6.620 1.00 83.38 86 MET A O 1
ATOM 712 N N . VAL A 1 87 ? -13.168 -4.831 6.645 1.00 83.12 87 VAL A N 1
ATOM 713 C CA . VAL A 1 87 ? -13.801 -3.688 7.330 1.00 83.12 87 VAL A CA 1
ATOM 714 C C .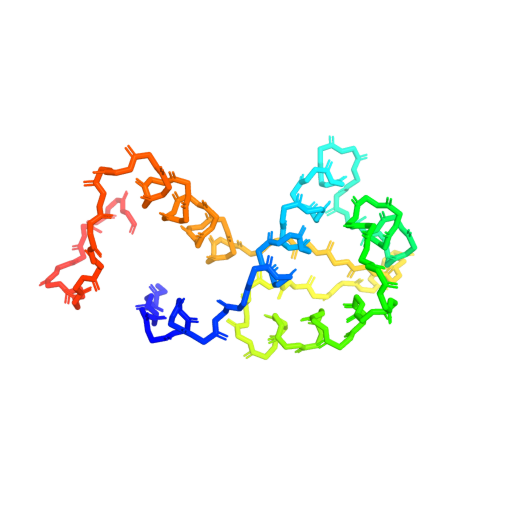 VAL A 1 87 ? -14.879 -3.054 6.449 1.00 83.12 87 VAL A C 1
ATOM 716 O O . VAL A 1 87 ? -15.994 -2.832 6.909 1.00 83.12 87 VAL A O 1
ATOM 719 N N . ASN A 1 88 ? -14.599 -2.816 5.163 1.00 81.00 88 ASN A N 1
ATOM 720 C CA . ASN A 1 88 ? -15.593 -2.271 4.230 1.00 81.00 88 ASN A CA 1
ATOM 721 C C . ASN A 1 88 ? -16.792 -3.217 4.019 1.00 81.00 88 ASN A C 1
ATOM 723 O O . ASN A 1 88 ? -17.896 -2.745 3.769 1.00 81.00 88 ASN A O 1
ATOM 727 N N . LYS A 1 89 ? -16.587 -4.537 4.126 1.00 84.50 89 LYS A N 1
ATOM 728 C CA . LYS A 1 89 ? -17.659 -5.548 4.092 1.00 84.50 89 LYS A CA 1
ATOM 729 C C . LYS A 1 89 ? -18.456 -5.644 5.402 1.00 84.50 89 LYS A C 1
ATOM 731 O O . LYS A 1 89 ? -19.401 -6.421 5.464 1.00 84.50 89 LYS A O 1
ATOM 736 N N . GLY A 1 90 ? -18.076 -4.899 6.443 1.00 79.81 90 GLY A N 1
ATOM 737 C CA . GLY A 1 90 ? -18.734 -4.921 7.752 1.00 79.81 90 GLY A CA 1
ATOM 738 C C . GLY A 1 90 ? -18.414 -6.151 8.608 1.00 79.81 90 GLY A C 1
ATOM 739 O O . GLY A 1 90 ? -19.066 -6.358 9.624 1.00 79.81 90 GLY A O 1
ATOM 740 N N . VAL A 1 91 ? -17.421 -6.964 8.225 1.00 78.62 91 VAL A N 1
ATOM 741 C CA . VAL A 1 91 ? -17.052 -8.191 8.958 1.00 78.62 91 VAL A CA 1
ATOM 742 C C . VAL A 1 91 ? -16.227 -7.866 10.208 1.00 78.62 91 VAL A C 1
ATOM 744 O O . VAL A 1 91 ? -16.362 -8.532 11.229 1.00 78.62 91 VAL A O 1
ATOM 747 N N . PHE A 1 92 ? -15.398 -6.818 10.153 1.00 68.62 92 PHE A N 1
ATOM 748 C CA . PHE A 1 92 ? -14.580 -6.364 11.282 1.00 68.62 92 PHE A CA 1
ATOM 749 C C . PHE A 1 92 ? -14.877 -4.903 11.610 1.00 68.62 92 PHE A C 1
ATOM 751 O O . PHE A 1 92 ? -14.834 -4.045 10.730 1.00 68.62 92 PHE A O 1
ATOM 758 N N . VAL A 1 93 ? -15.120 -4.616 12.890 1.00 67.56 93 VAL A N 1
ATOM 759 C CA . VAL A 1 93 ? -15.287 -3.246 13.409 1.00 67.56 93 VAL A CA 1
ATOM 760 C C . VAL A 1 93 ? -13.949 -2.671 13.893 1.00 67.56 93 VAL A C 1
ATOM 762 O O . VAL A 1 93 ? -13.697 -1.478 13.747 1.00 67.56 93 VAL A O 1
ATOM 765 N N . ALA A 1 94 ? -13.061 -3.514 14.431 1.00 63.84 94 ALA A N 1
ATOM 766 C CA . ALA A 1 94 ? -11.732 -3.118 14.889 1.00 63.84 94 ALA A CA 1
ATOM 767 C C . ALA A 1 94 ? -10.764 -4.310 14.894 1.00 63.84 94 ALA A C 1
ATOM 769 O O . ALA A 1 94 ? -11.178 -5.453 15.084 1.00 63.84 94 ALA A O 1
ATOM 770 N N . VAL A 1 95 ? -9.468 -4.029 14.734 1.00 64.88 95 VAL A N 1
ATOM 771 C CA . VAL A 1 95 ? -8.390 -5.009 14.930 1.00 64.88 95 VAL A CA 1
ATOM 772 C C . VAL A 1 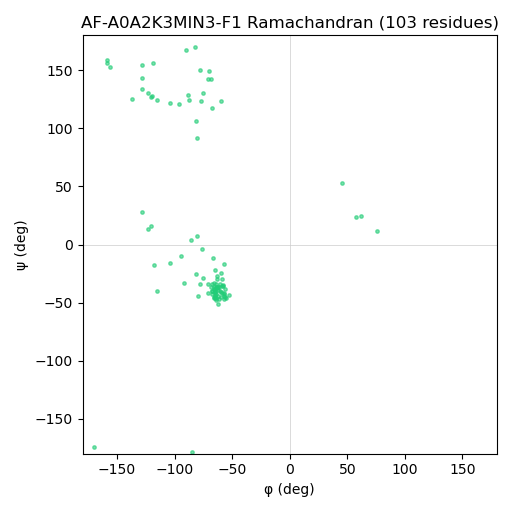95 ? -7.713 -4.715 16.268 1.00 64.88 95 VAL A C 1
ATOM 774 O O . VAL A 1 95 ? -7.250 -3.599 16.508 1.00 64.88 95 VAL A O 1
ATOM 777 N N . GLY A 1 96 ? -7.713 -5.706 17.160 1.00 66.00 96 GLY A N 1
ATOM 778 C CA . GLY A 1 96 ? -7.075 -5.632 18.474 1.00 66.00 96 GLY A CA 1
ATOM 779 C C . GLY A 1 96 ? -5.583 -5.973 18.439 1.00 66.00 96 GLY A C 1
ATOM 780 O O . GLY A 1 96 ? -5.007 -6.272 17.396 1.00 66.00 96 GLY A O 1
ATOM 781 N N . ARG A 1 97 ? -4.943 -5.947 19.611 1.00 65.06 97 ARG A N 1
ATOM 782 C CA . ARG A 1 97 ? -3.547 -6.376 19.770 1.00 65.06 97 ARG A CA 1
ATOM 783 C C . ARG A 1 97 ? -3.434 -7.888 19.554 1.00 65.06 97 ARG A C 1
ATOM 785 O O . ARG A 1 97 ? -4.292 -8.640 20.000 1.00 65.06 97 ARG A O 1
ATOM 792 N N . GLN A 1 98 ? -2.348 -8.331 18.928 1.00 64.81 98 GLN A N 1
ATOM 793 C CA . GLN A 1 98 ? -2.036 -9.752 18.785 1.00 64.81 98 GLN A CA 1
ATOM 794 C C . GLN A 1 98 ? -1.884 -10.428 20.161 1.00 64.81 98 GLN A C 1
ATOM 796 O O . GLN A 1 98 ? -1.063 -9.988 20.96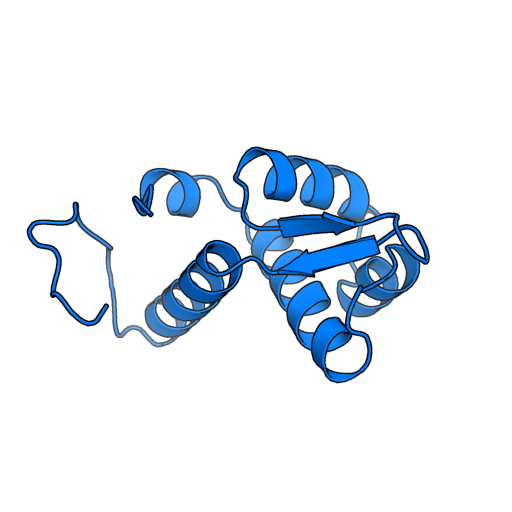8 1.00 64.81 98 GLN A O 1
ATOM 801 N N . ILE A 1 99 ? -2.663 -11.488 20.412 1.00 70.31 99 ILE A N 1
ATOM 802 C CA . ILE A 1 99 ? -2.655 -12.254 21.677 1.00 70.31 99 ILE A CA 1
ATOM 803 C C . ILE A 1 99 ? -1.913 -13.601 21.531 1.00 70.31 99 ILE A C 1
ATOM 805 O O . ILE A 1 99 ? -1.469 -14.166 22.525 1.00 70.31 99 ILE A O 1
ATOM 809 N N . GLY A 1 100 ? -1.673 -14.077 20.302 1.00 61.41 100 GLY A N 1
ATOM 810 C CA . GLY A 1 100 ? -0.904 -15.296 20.033 1.00 61.41 100 GLY A CA 1
ATOM 811 C C . GLY A 1 100 ? -0.344 -15.355 18.609 1.00 61.41 100 GLY A C 1
ATOM 812 O O . GLY A 1 100 ? -0.827 -14.660 17.712 1.00 61.41 100 GLY A O 1
ATOM 813 N N . VAL A 1 101 ? 0.698 -16.169 18.416 1.00 64.56 101 VAL A N 1
ATOM 814 C CA . VAL A 1 101 ? 1.274 -16.520 17.107 1.00 64.56 101 VAL A CA 1
ATOM 815 C C . VAL A 1 101 ? 1.064 -18.016 16.875 1.00 64.56 101 VAL A C 1
ATOM 817 O O . VAL A 1 101 ? 1.446 -18.829 17.715 1.00 64.56 101 VAL A O 1
ATOM 820 N N . GLY A 1 102 ? 0.422 -18.384 15.767 1.00 60.72 102 GLY A N 1
ATOM 821 C CA . GLY A 1 102 ? 0.367 -19.775 15.313 1.00 60.72 102 GLY A CA 1
ATOM 822 C C . GLY A 1 102 ? 1.685 -20.154 14.638 1.00 60.72 102 GLY A C 1
ATOM 823 O O . GLY A 1 102 ? 2.346 -19.297 14.062 1.00 60.72 102 GLY A O 1
ATOM 824 N N . LYS A 1 103 ? 2.086 -21.427 14.700 1.00 62.06 103 LYS A N 1
ATOM 825 C CA . LYS A 1 103 ? 3.329 -21.906 14.060 1.00 62.06 103 LYS A CA 1
ATOM 826 C C . LYS A 1 103 ? 3.302 -21.859 12.521 1.00 62.06 103 LYS A C 1
ATOM 828 O O . LYS A 1 103 ? 4.352 -22.019 11.912 1.00 62.06 103 LYS A O 1
ATOM 833 N N . GLU A 1 104 ? 2.136 -21.636 11.916 1.00 49.72 104 GLU A N 1
ATOM 834 C CA . GLU A 1 104 ? 1.897 -21.707 10.466 1.00 49.72 104 GLU A CA 1
ATOM 835 C C . GLU A 1 104 ? 1.214 -20.436 9.922 1.00 49.72 104 GLU A C 1
ATOM 837 O O . GLU A 1 104 ? 0.450 -20.492 8.961 1.00 49.72 104 GLU A O 1
ATOM 842 N N . SER A 1 105 ? 1.414 -19.281 10.566 1.00 45.00 105 SER A N 1
ATOM 843 C CA . SER A 1 105 ? 0.783 -18.005 10.183 1.00 45.00 105 SER A CA 1
ATOM 844 C C . SER A 1 105 ? 1.753 -16.836 10.215 1.00 45.00 105 SER A C 1
ATOM 846 O O . SER A 1 105 ? 2.637 -16.818 11.103 1.00 45.00 105 SER A O 1
#

pLDDT: mean 81.57, std 11.29, range [45.0, 92.88]

Nearest PDB structures (foldseek):
  6hk6-assembly5_H  TM=8.678E-01  e=2.428E-10  Homo sapiens
  6hk6-assembly3_E  TM=8.659E-01  e=2.278E-10  Homo sapiens
  1zar-assembly1_A  TM=8.893E-01  e=1.151E-07  Archaeoglobus fulgidus
  1zao-assembly1_A  TM=8.729E-01  e=1.228E-07  Archaeoglobus fulgidus
  3k0l-assembly1_B  TM=7.897E-01  e=1.189E-03  Acinetobacter baylyi ADP1

Organism: Trifolium pratense (NCBI:txid57577)